P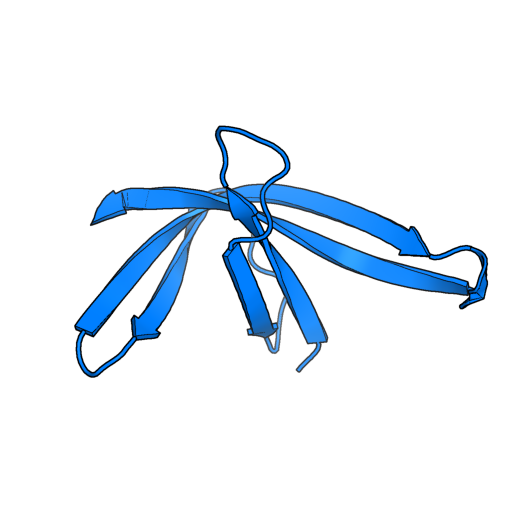rotein AF-A0A1D8A8G6-F1 (afdb_monomer)

Radius of gyration: 12.06 Å; Cα contacts (8 Å, |Δi|>4): 145; chains: 1; bounding box: 28×20×34 Å

Secondary structure (DSSP, 8-state):
-EEEEEEETTSS-EEEEEEESS---TT-EEEEEETTEEEEEEEEEEEEEEETTTTEEEEEEEEEE--

Nearest PDB structures (foldseek):
  2p3c-assembly1_B  TM=4.133E-01  e=9.178E-01  Human immunodeficiency virus 1
  3mfa-assembly1_A  TM=3.278E-01  e=1.242E+00  Thermopolyspora flexuosa
  7zq0-assembly1_A  TM=3.202E-01  e=7.166E+00  Fusarium haematococcum
  5jrn-assembly1_A  TM=3.091E-01  e=7.166E+00  Fusarium oxysporum f. sp. vasinfectum 25433
  1igo-assembly2_B  TM=2.376E-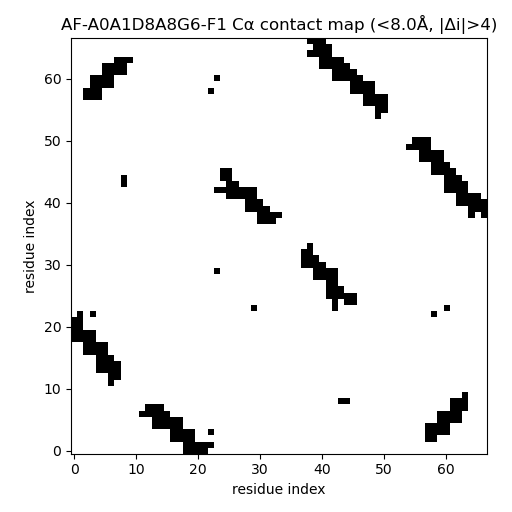01  e=2.894E+00  Bacillus subtilis

Sequence (67 aa):
MAQVEIYDGEGDQLLFTGGFDFLPRVGESIARDADGYFHYYEVIDVWHREEPEAGRFQPCLAVKIID

Solvent-accessible surface area (backbone atoms only — not comparable to full-atom values): 3976 Å² total; per-residue (Å²): 104,54,68,31,42,34,23,40,63,91,48,96,48,77,74,50,74,46,75,32,88,62,86,81,50,68,76,40,75,50,77,42,82,55,98,90,40,74,42,34,28,36,26,72,40,73,53,66,48,78,38,79,93,75,75,41,72,44,42,36,33,25,28,41,80,78,92

Foldseek 3Di:
DAWEFEAAQVDPDTPDIDDDPDDDDAQDKDWDDDPNDIWIWGFHDWDWDQDPVVRDTHIYTHIYTPD

Structure (mmCIF, N/CA/C/O backbone):
data_AF-A0A1D8A8G6-F1
#
_entry.id   AF-A0A1D8A8G6-F1
#
loop_
_atom_site.group_PDB
_atom_site.id
_atom_site.type_symbol
_atom_site.label_atom_id
_atom_site.label_alt_id
_atom_site.label_comp_id
_atom_site.label_asym_id
_atom_site.label_entity_id
_atom_site.label_seq_id
_atom_site.pdbx_PDB_ins_code
_atom_site.Cartn_x
_atom_site.Cartn_y
_atom_site.Cartn_z
_atom_site.occupancy
_atom_site.B_iso_or_equiv
_atom_site.auth_seq_id
_atom_site.auth_comp_id
_atom_site.auth_asym_id
_atom_site.auth_atom_id
_atom_site.pdbx_PDB_model_num
ATOM 1 N N . MET A 1 1 ? -14.206 -3.501 -4.509 1.00 77.88 1 MET A N 1
ATOM 2 C CA . MET A 1 1 ? -12.806 -3.089 -4.312 1.00 77.88 1 MET A CA 1
ATOM 3 C C . MET A 1 1 ? -12.739 -2.050 -3.209 1.00 77.88 1 MET A C 1
ATOM 5 O O . MET A 1 1 ? -13.442 -1.045 -3.294 1.00 77.88 1 MET A O 1
ATOM 9 N N . ALA A 1 2 ? -11.963 -2.318 -2.164 1.00 86.12 2 ALA A N 1
ATOM 10 C CA . ALA A 1 2 ? -11.654 -1.332 -1.138 1.00 86.12 2 ALA A CA 1
ATOM 11 C C . ALA A 1 2 ? -10.714 -0.275 -1.730 1.00 86.12 2 ALA A C 1
ATOM 13 O O . ALA A 1 2 ? -9.796 -0.619 -2.475 1.00 86.12 2 ALA A O 1
ATOM 14 N N . GLN A 1 3 ? -10.969 0.996 -1.426 1.00 95.00 3 GLN A N 1
ATOM 15 C CA . GLN A 1 3 ? -10.056 2.084 -1.762 1.00 95.00 3 GLN A CA 1
ATOM 16 C C . GLN A 1 3 ? -8.960 2.119 -0.708 1.00 95.00 3 GLN A C 1
ATOM 18 O O . GLN A 1 3 ? -9.266 2.196 0.480 1.00 95.00 3 GLN A O 1
ATOM 23 N N . VAL A 1 4 ? -7.712 2.037 -1.143 1.00 96.06 4 VAL A N 1
ATOM 24 C CA . VAL A 1 4 ? -6.526 2.008 -0.291 1.00 96.06 4 VAL A CA 1
ATOM 25 C C . VAL A 1 4 ? -5.676 3.220 -0.634 1.00 96.06 4 VAL A C 1
ATOM 27 O O . VAL A 1 4 ? -5.453 3.493 -1.811 1.00 96.06 4 VAL A O 1
ATOM 30 N N . GLU A 1 5 ? -5.230 3.959 0.373 1.00 96.25 5 GLU A N 1
ATOM 31 C CA . GLU A 1 5 ? -4.301 5.076 0.200 1.00 96.25 5 GLU A CA 1
ATOM 32 C C . GLU A 1 5 ? -2.862 4.549 0.173 1.00 96.25 5 GLU A C 1
ATOM 34 O O . GLU A 1 5 ? -2.489 3.725 1.005 1.00 96.25 5 GLU A O 1
ATOM 39 N N . ILE A 1 6 ? -2.058 4.995 -0.788 1.00 96.69 6 ILE A N 1
ATOM 40 C CA . ILE A 1 6 ? -0.682 4.539 -0.986 1.00 96.69 6 ILE A CA 1
ATOM 41 C C . ILE A 1 6 ? 0.256 5.717 -0.758 1.00 96.69 6 ILE A C 1
ATOM 43 O O . ILE A 1 6 ? 0.155 6.738 -1.440 1.00 96.69 6 ILE A O 1
ATOM 47 N N . TYR A 1 7 ? 1.165 5.550 0.191 1.00 96.94 7 TYR A N 1
ATOM 48 C CA . TYR A 1 7 ? 2.126 6.535 0.661 1.00 96.94 7 TYR A CA 1
ATOM 49 C C . TYR A 1 7 ? 3.552 6.148 0.283 1.00 96.94 7 TYR A C 1
ATOM 51 O O . TYR A 1 7 ? 3.864 4.968 0.109 1.00 96.94 7 TYR A O 1
ATOM 59 N N . ASP A 1 8 ? 4.413 7.154 0.179 1.00 95.12 8 ASP A N 1
ATOM 60 C CA . ASP A 1 8 ? 5.854 6.953 0.079 1.00 95.12 8 ASP A CA 1
ATOM 61 C C . ASP A 1 8 ? 6.398 6.309 1.365 1.00 95.12 8 ASP A C 1
ATOM 63 O O . ASP A 1 8 ? 5.973 6.623 2.471 1.00 95.12 8 ASP A O 1
ATOM 67 N N . GLY A 1 9 ? 7.337 5.380 1.232 1.00 89.75 9 GLY A N 1
ATOM 68 C CA . GLY A 1 9 ? 7.987 4.722 2.358 1.00 89.75 9 GLY A CA 1
ATOM 69 C C . GLY A 1 9 ? 8.948 5.623 3.128 1.00 89.75 9 GLY A C 1
ATOM 70 O O . GLY A 1 9 ? 9.261 5.337 4.283 1.00 89.75 9 GLY A O 1
ATOM 71 N N . GLU A 1 10 ? 9.413 6.705 2.503 1.00 81.94 10 GLU A N 1
ATOM 72 C CA . GLU A 1 10 ? 10.343 7.659 3.111 1.00 81.94 10 GLU A CA 1
ATOM 73 C C . GLU A 1 10 ? 9.641 8.849 3.800 1.00 81.94 10 GLU A C 1
ATOM 75 O O . GLU A 1 10 ? 10.311 9.659 4.446 1.00 81.94 10 GLU A O 1
ATOM 80 N N . GLY A 1 11 ? 8.304 8.955 3.739 1.00 73.38 11 GLY A N 1
ATOM 81 C CA . GLY A 1 11 ? 7.562 10.011 4.438 1.00 73.38 11 GLY A CA 1
ATOM 82 C C . GLY A 1 11 ? 6.036 9.951 4.301 1.00 73.38 11 GLY A C 1
ATOM 83 O O . GLY A 1 11 ? 5.482 9.113 3.609 1.00 73.38 11 GLY A O 1
ATOM 84 N N . ASP A 1 12 ? 5.325 10.901 4.915 1.00 81.88 12 ASP A N 1
ATOM 85 C CA . ASP A 1 12 ? 3.847 10.922 4.963 1.00 81.88 12 ASP A CA 1
ATOM 86 C C . ASP A 1 12 ? 3.175 11.406 3.655 1.00 81.88 12 ASP A C 1
ATOM 88 O O . ASP A 1 12 ? 2.029 11.868 3.649 1.00 81.88 12 ASP A O 1
ATOM 92 N N . GLN A 1 13 ? 3.881 11.348 2.523 1.00 93.94 13 GLN A N 1
ATOM 93 C CA . GLN A 1 13 ? 3.365 11.830 1.246 1.00 93.94 13 GLN A CA 1
ATOM 94 C C . GLN A 1 13 ? 2.444 10.792 0.601 1.00 93.94 13 GLN A C 1
ATOM 96 O O . GLN A 1 13 ? 2.880 9.707 0.222 1.00 93.94 13 GLN A O 1
ATOM 101 N N . LEU A 1 14 ? 1.177 11.164 0.396 1.00 95.56 14 LEU A N 1
ATOM 102 C CA . LEU A 1 14 ? 0.243 10.375 -0.404 1.00 95.56 14 LEU A CA 1
ATOM 103 C C . LEU A 1 14 ? 0.675 10.398 -1.878 1.00 95.56 14 LEU A C 1
ATOM 105 O O . LEU A 1 14 ? 0.752 11.460 -2.497 1.00 95.56 14 LEU 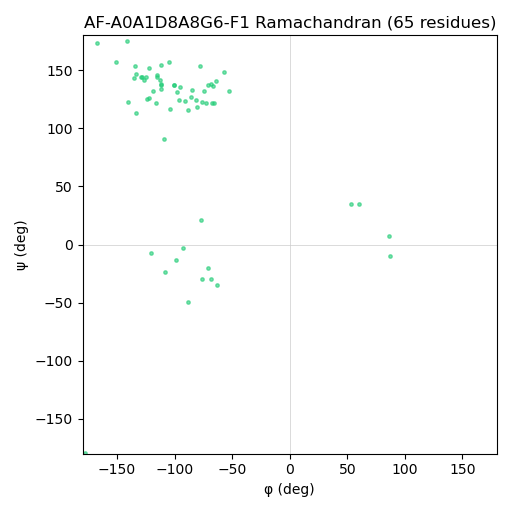A O 1
ATOM 109 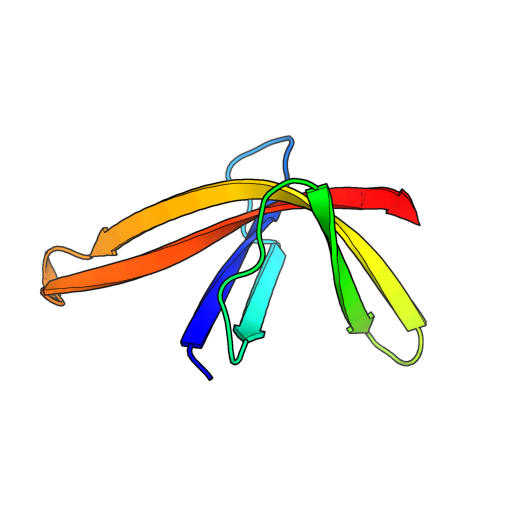N N . LEU A 1 15 ? 0.918 9.221 -2.446 1.00 94.50 15 LEU A N 1
ATOM 110 C CA . LEU A 1 15 ? 1.279 9.048 -3.850 1.00 94.50 15 LEU A CA 1
ATOM 111 C C . LEU A 1 15 ? 0.033 8.908 -4.728 1.00 94.50 15 LEU A C 1
ATOM 113 O O . LEU A 1 15 ? -0.073 9.551 -5.774 1.00 94.50 15 LEU A O 1
ATOM 117 N N . PHE A 1 16 ? -0.890 8.027 -4.335 1.00 94.94 16 PHE A N 1
ATOM 118 C CA . PHE A 1 16 ? -2.140 7.756 -5.049 1.00 94.94 16 PHE A CA 1
ATOM 119 C C . PHE A 1 16 ? -3.112 6.928 -4.200 1.00 94.94 16 PHE A C 1
ATOM 121 O O . PHE A 1 16 ? -2.766 6.438 -3.129 1.00 94.94 16 PHE A O 1
ATOM 128 N N . THR A 1 17 ? -4.330 6.740 -4.708 1.00 95.94 17 THR A N 1
ATOM 129 C CA . THR A 1 17 ? -5.315 5.792 -4.169 1.00 95.94 17 THR A CA 1
ATOM 130 C C . THR A 1 17 ? -5.516 4.660 -5.173 1.00 95.94 17 THR A C 1
ATOM 132 O O . THR A 1 17 ? -5.584 4.903 -6.379 1.00 95.94 17 THR A O 1
ATOM 135 N N . GLY A 1 18 ? -5.594 3.423 -4.687 1.00 94.88 18 GLY A N 1
ATOM 136 C CA . GLY A 1 18 ? -5.778 2.224 -5.500 1.00 94.88 18 GLY A CA 1
ATOM 137 C C . GLY A 1 18 ? -6.984 1.409 -5.049 1.00 94.88 18 GLY A C 1
ATOM 138 O O . GLY A 1 18 ? -7.278 1.313 -3.858 1.00 94.88 18 GLY A O 1
ATOM 139 N N . GLY A 1 19 ? -7.688 0.808 -6.008 1.00 95.69 19 GLY A N 1
ATOM 140 C CA . GLY A 1 19 ? -8.762 -0.139 -5.732 1.00 95.69 19 GLY A CA 1
ATOM 141 C C . GLY A 1 19 ? -8.219 -1.561 -5.663 1.00 95.69 19 GLY A C 1
ATOM 142 O O . GLY A 1 19 ? -7.650 -2.036 -6.642 1.00 95.69 19 GLY A O 1
ATOM 143 N N . PHE A 1 20 ? -8.447 -2.256 -4.550 1.00 94.31 20 PHE A N 1
ATOM 144 C CA . PHE A 1 20 ? -8.028 -3.649 -4.382 1.00 94.31 20 PHE A CA 1
ATOM 145 C C . PHE A 1 20 ? -9.189 -4.533 -3.918 1.00 94.31 20 PHE A C 1
ATOM 147 O O . PHE A 1 20 ? -10.044 -4.106 -3.139 1.00 94.31 20 PHE A O 1
ATOM 154 N N . ASP A 1 21 ? -9.240 -5.776 -4.396 1.00 94.06 21 ASP A N 1
ATOM 155 C CA . ASP A 1 21 ? -10.194 -6.774 -3.886 1.00 94.06 21 ASP A CA 1
ATOM 156 C C . ASP A 1 21 ? -9.770 -7.330 -2.524 1.00 94.06 21 ASP A C 1
ATOM 158 O O . ASP A 1 21 ? -10.616 -7.651 -1.691 1.00 94.06 21 ASP A O 1
ATOM 162 N N . PHE A 1 22 ? -8.461 -7.367 -2.275 1.00 92.00 22 PHE A N 1
ATOM 163 C CA . PHE A 1 22 ? -7.853 -7.749 -1.008 1.00 92.00 22 PHE A CA 1
ATOM 164 C C . PHE A 1 22 ? -6.754 -6.756 -0.660 1.00 92.00 22 PHE A C 1
ATOM 166 O O . PHE A 1 22 ? -6.052 -6.288 -1.552 1.00 92.00 22 PHE A O 1
ATOM 173 N N . LEU A 1 23 ? -6.602 -6.440 0.625 1.00 94.88 23 LEU A N 1
ATOM 174 C CA . LEU A 1 23 ? -5.555 -5.533 1.077 1.00 94.88 23 LEU A CA 1
ATOM 175 C C . LEU A 1 23 ? -4.172 -6.170 0.835 1.00 94.88 23 LEU A C 1
ATOM 177 O O . LEU A 1 23 ? -3.937 -7.263 1.367 1.00 94.88 23 LEU A O 1
ATOM 181 N N . PRO A 1 24 ? -3.281 -5.514 0.067 1.00 95.75 24 PRO A N 1
ATOM 182 C CA . PRO A 1 24 ? -1.911 -5.977 -0.115 1.00 95.75 24 PRO A CA 1
ATOM 183 C C . PRO A 1 24 ? -1.161 -6.114 1.213 1.00 95.75 24 PRO A C 1
ATOM 185 O O . PRO A 1 24 ? -1.411 -5.372 2.166 1.00 95.75 24 PRO A O 1
ATOM 188 N N . ARG A 1 25 ? -0.236 -7.072 1.278 1.00 96.56 25 ARG A N 1
ATOM 189 C CA . ARG A 1 25 ? 0.584 -7.365 2.462 1.00 96.56 25 ARG A CA 1
ATOM 190 C C . ARG A 1 25 ? 2.009 -6.860 2.289 1.00 96.56 25 ARG A C 1
ATOM 192 O O . ARG A 1 25 ? 2.504 -6.744 1.175 1.00 96.56 25 ARG A O 1
ATOM 199 N N . VAL A 1 26 ? 2.695 -6.640 3.409 1.00 97.62 26 VAL A N 1
ATOM 200 C CA . VAL A 1 26 ? 4.133 -6.334 3.416 1.00 97.62 26 VAL A CA 1
ATOM 201 C C . VAL A 1 26 ? 4.913 -7.394 2.628 1.00 97.62 26 VAL A C 1
ATOM 203 O O . VAL A 1 26 ? 4.713 -8.594 2.826 1.00 97.62 26 VAL A O 1
ATOM 206 N N . GLY A 1 27 ? 5.795 -6.935 1.742 1.00 97.00 27 GLY A N 1
ATOM 207 C CA . GLY A 1 27 ? 6.595 -7.740 0.821 1.00 97.00 27 GLY A CA 1
ATOM 208 C C . GLY A 1 27 ? 5.908 -8.067 -0.508 1.00 97.00 27 GLY A C 1
ATOM 209 O O . GLY A 1 27 ? 6.570 -8.569 -1.414 1.00 97.00 27 GLY A O 1
ATOM 210 N N . GLU A 1 28 ? 4.608 -7.794 -0.661 1.00 97.19 28 GLU A N 1
ATOM 211 C CA . GLU A 1 28 ? 3.930 -7.934 -1.952 1.00 97.19 28 GLU A CA 1
ATOM 212 C C . GLU A 1 28 ? 4.252 -6.756 -2.875 1.00 97.19 28 GLU A C 1
ATOM 214 O O . GLU A 1 28 ? 4.553 -5.645 -2.432 1.00 97.19 28 GLU A O 1
ATOM 219 N N . SER A 1 29 ? 4.170 -7.000 -4.183 1.00 95.56 29 SER A N 1
ATOM 220 C CA . SER A 1 29 ? 4.361 -5.970 -5.199 1.00 95.56 29 SER A CA 1
ATOM 221 C C . SER A 1 29 ? 3.024 -5.469 -5.728 1.00 95.56 29 SER A C 1
ATOM 223 O O . SER A 1 29 ? 2.131 -6.261 -6.034 1.00 95.56 29 SER A O 1
ATOM 225 N N . ILE A 1 30 ? 2.911 -4.156 -5.901 1.00 94.88 30 ILE A N 1
ATOM 226 C CA . ILE A 1 30 ? 1.808 -3.519 -6.618 1.00 94.88 30 ILE A CA 1
ATOM 227 C C . ILE A 1 30 ? 2.339 -2.883 -7.901 1.00 94.88 30 ILE A C 1
ATOM 229 O O . ILE A 1 30 ? 3.430 -2.315 -7.925 1.00 94.88 30 ILE A O 1
ATOM 233 N N . ALA A 1 31 ? 1.556 -2.984 -8.971 1.00 94.19 31 ALA A N 1
ATOM 234 C CA . ALA A 1 31 ? 1.843 -2.336 -10.241 1.00 94.19 31 ALA A CA 1
ATOM 235 C C . ALA A 1 31 ? 0.809 -1.239 -10.489 1.00 94.19 31 ALA A C 1
ATOM 237 O O . ALA A 1 31 ? -0.388 -1.444 -10.270 1.00 94.19 31 ALA A O 1
ATOM 238 N N . ARG A 1 32 ? 1.269 -0.087 -10.969 1.00 93.50 32 ARG A N 1
ATOM 239 C CA . ARG A 1 32 ? 0.412 1.026 -11.372 1.00 93.50 32 ARG A CA 1
ATOM 240 C C . ARG A 1 32 ? 0.711 1.395 -12.815 1.00 93.50 32 ARG A C 1
ATOM 242 O O . ARG A 1 32 ? 1.853 1.699 -13.134 1.00 93.50 32 ARG A O 1
ATOM 249 N N . ASP A 1 33 ? -0.323 1.408 -13.648 1.00 91.81 33 ASP A N 1
ATOM 250 C CA . ASP A 1 33 ? -0.260 2.017 -14.977 1.00 91.81 33 ASP A CA 1
ATOM 251 C C . ASP A 1 33 ? -0.328 3.546 -14.834 1.00 91.81 33 ASP A C 1
ATOM 253 O O . ASP A 1 33 ? -1.258 4.085 -14.218 1.00 91.81 33 ASP A O 1
ATOM 257 N N . ALA A 1 34 ? 0.681 4.232 -15.359 1.00 87.44 34 ALA A N 1
ATOM 258 C CA . ALA A 1 34 ? 0.729 5.675 -15.507 1.00 87.44 34 ALA A CA 1
ATOM 259 C C . ALA A 1 34 ? 1.214 6.009 -16.923 1.00 87.44 34 ALA A C 1
ATOM 261 O O . ALA A 1 34 ? 2.357 5.739 -17.288 1.00 87.44 34 ALA A O 1
ATOM 262 N N . ASP A 1 35 ? 0.324 6.594 -17.726 1.00 85.06 35 ASP A N 1
ATOM 263 C CA . ASP A 1 35 ? 0.609 7.064 -19.086 1.00 85.06 35 ASP A CA 1
ATOM 264 C C . ASP A 1 35 ? 1.240 6.000 -20.011 1.00 85.06 35 ASP A C 1
ATOM 266 O O . ASP A 1 35 ? 2.059 6.312 -20.879 1.00 85.06 35 ASP A O 1
ATOM 270 N N . GLY A 1 36 ? 0.838 4.732 -19.854 1.00 86.25 36 GLY A N 1
ATOM 271 C CA . GLY A 1 36 ? 1.310 3.621 -20.683 1.00 86.25 36 GLY A CA 1
ATOM 272 C C . GLY A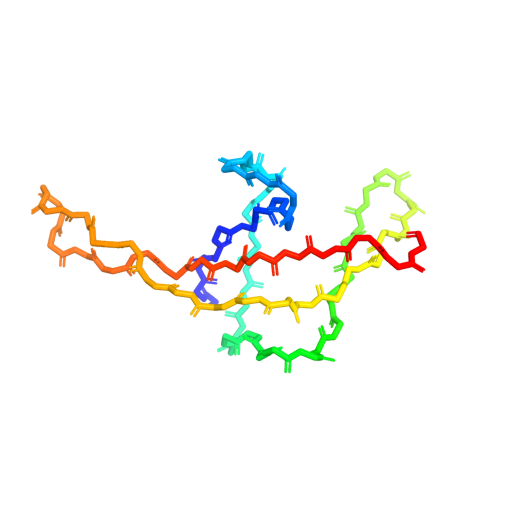 1 36 ? 2.616 2.982 -20.207 1.00 86.25 36 GLY A C 1
ATOM 273 O O . GLY A 1 36 ? 3.150 2.114 -20.900 1.00 86.25 36 GLY A O 1
ATOM 274 N N . TYR A 1 37 ? 3.110 3.377 -19.032 1.00 85.56 37 TYR A N 1
ATOM 275 C CA . TYR A 1 37 ? 4.219 2.735 -18.334 1.00 85.56 37 TYR A CA 1
ATOM 276 C C . TYR A 1 37 ? 3.734 2.128 -17.020 1.00 85.56 37 TYR A C 1
ATOM 278 O O . TYR A 1 37 ? 2.851 2.668 -16.354 1.00 85.56 37 TYR A O 1
ATOM 286 N N . PHE A 1 38 ? 4.331 1.003 -16.633 1.00 91.06 38 PHE A N 1
ATOM 287 C CA . PHE A 1 38 ? 4.084 0.404 -15.329 1.00 91.06 38 PHE A CA 1
ATOM 288 C C . PHE A 1 38 ? 5.164 0.837 -14.348 1.00 91.06 38 PHE A C 1
ATOM 290 O O . PHE A 1 38 ? 6.344 0.605 -14.591 1.00 91.06 38 PHE A O 1
ATOM 297 N N . HIS A 1 39 ? 4.735 1.421 -13.234 1.00 92.62 39 HIS A N 1
ATOM 298 C CA . HIS A 1 39 ? 5.569 1.602 -12.054 1.00 92.62 39 HIS A CA 1
ATOM 299 C C . HIS A 1 39 ? 5.327 0.455 -11.088 1.00 92.62 39 HIS A C 1
ATOM 301 O O . HIS A 1 39 ? 4.172 0.086 -10.830 1.00 92.62 39 HIS A O 1
ATOM 307 N N . TYR A 1 40 ? 6.411 -0.079 -10.538 1.00 94.69 40 TYR A N 1
ATOM 308 C CA . TYR A 1 40 ? 6.355 -1.189 -9.603 1.00 94.69 40 TYR A CA 1
ATOM 309 C C . TYR A 1 40 ? 6.782 -0.725 -8.221 1.00 94.69 40 TYR A C 1
ATOM 311 O O . TYR A 1 40 ? 7.801 -0.055 -8.043 1.00 94.69 40 TYR A O 1
ATOM 319 N N . TYR A 1 41 ? 5.996 -1.120 -7.227 1.00 95.75 41 TYR A N 1
ATOM 320 C CA . TYR A 1 41 ? 6.253 -0.784 -5.839 1.00 95.75 41 TYR A CA 1
ATOM 321 C C . TYR A 1 41 ? 6.203 -2.036 -4.975 1.00 95.75 41 TYR A C 1
ATOM 323 O O . TYR A 1 41 ? 5.374 -2.916 -5.200 1.00 95.75 41 TYR A O 1
ATOM 331 N N . GLU A 1 42 ? 7.058 -2.100 -3.964 1.00 97.31 42 GLU A N 1
ATOM 332 C CA . GLU A 1 42 ? 6.990 -3.100 -2.900 1.00 97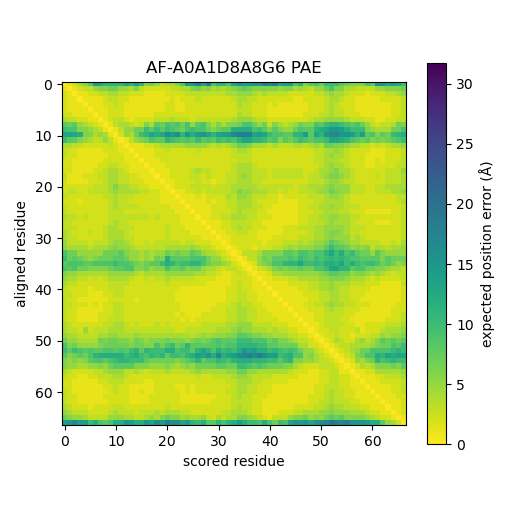.31 42 GLU A CA 1
ATOM 333 C C . GLU A 1 42 ? 6.297 -2.486 -1.685 1.00 97.31 42 GLU A C 1
ATOM 335 O O . GLU A 1 42 ? 6.661 -1.394 -1.246 1.00 97.31 42 GLU A O 1
ATOM 340 N N . VAL A 1 43 ? 5.312 -3.192 -1.133 1.00 97.50 43 VAL A N 1
ATOM 341 C CA . VAL A 1 43 ? 4.636 -2.804 0.107 1.00 97.50 43 VAL A CA 1
ATOM 342 C C . VAL A 1 43 ? 5.578 -3.035 1.277 1.00 97.50 43 VAL A C 1
ATOM 344 O O . VAL A 1 43 ? 6.011 -4.160 1.517 1.00 97.50 43 VAL A O 1
ATOM 347 N N . ILE A 1 44 ? 5.872 -1.982 2.032 1.00 97.50 44 ILE A N 1
ATOM 348 C CA . ILE A 1 44 ? 6.776 -2.049 3.184 1.00 97.50 44 ILE A CA 1
ATOM 349 C C . ILE A 1 44 ? 6.046 -1.921 4.522 1.00 97.50 44 ILE A C 1
ATOM 351 O O . ILE A 1 44 ? 6.553 -2.423 5.521 1.00 97.50 44 ILE A O 1
ATOM 355 N N . ASP A 1 45 ? 4.857 -1.311 4.542 1.00 97.25 45 ASP A N 1
ATOM 356 C CA . ASP A 1 45 ? 4.016 -1.226 5.739 1.00 97.25 45 ASP A CA 1
ATOM 357 C C . ASP A 1 45 ? 2.521 -1.149 5.392 1.00 97.25 45 ASP A C 1
ATOM 359 O O . ASP A 1 45 ? 2.146 -0.758 4.282 1.00 97.25 45 ASP A O 1
ATOM 363 N N . VAL A 1 46 ? 1.673 -1.535 6.348 1.00 96.31 46 VAL A N 1
ATOM 364 C CA . VAL A 1 46 ? 0.209 -1.567 6.232 1.00 96.31 46 VAL A CA 1
ATOM 365 C C . VAL A 1 46 ? -0.422 -1.092 7.539 1.00 96.31 46 VAL A C 1
ATOM 367 O O . VAL A 1 46 ? -0.244 -1.714 8.586 1.00 96.31 46 VAL A O 1
ATOM 370 N N . TRP A 1 47 ? -1.245 -0.046 7.478 1.00 95.81 47 TRP A N 1
ATOM 371 C CA . TRP A 1 47 ? -1.989 0.455 8.638 1.00 95.81 47 TRP A CA 1
ATOM 372 C C . TRP A 1 47 ? -3.399 0.904 8.257 1.00 95.81 47 TRP A C 1
ATOM 374 O O . TRP A 1 47 ? -3.798 0.897 7.094 1.00 95.81 47 TRP A O 1
ATOM 384 N N . HIS A 1 48 ? -4.180 1.275 9.269 1.00 94.50 48 HIS A N 1
ATOM 385 C CA . HIS A 1 48 ? -5.495 1.875 9.084 1.00 94.50 48 HIS A CA 1
ATOM 386 C C . HIS A 1 48 ? -5.513 3.234 9.771 1.00 94.50 48 HIS A C 1
ATOM 388 O O . HIS A 1 48 ? -5.215 3.326 10.963 1.00 94.50 48 HIS A O 1
ATOM 394 N N . ARG A 1 49 ? -5.878 4.280 9.031 1.00 93.00 49 ARG A N 1
ATOM 395 C CA . ARG A 1 49 ? -6.166 5.592 9.608 1.00 93.00 49 ARG A CA 1
ATOM 396 C C . ARG A 1 49 ? -7.625 5.619 10.044 1.00 93.00 49 ARG A C 1
ATOM 398 O O . ARG A 1 49 ? -8.520 5.312 9.258 1.00 93.00 49 ARG A O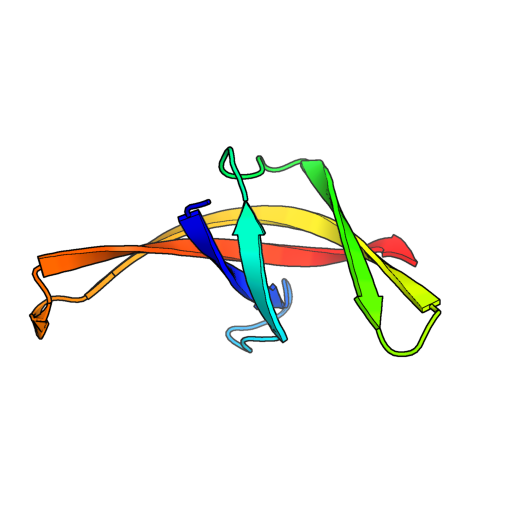 1
ATOM 405 N N . GLU A 1 50 ? -7.866 5.971 11.299 1.00 93.62 50 GLU A N 1
ATOM 406 C CA . GLU A 1 50 ? -9.220 6.247 11.771 1.00 93.62 50 GLU A CA 1
ATOM 407 C C . GLU A 1 50 ? -9.675 7.605 11.228 1.00 93.62 50 GLU A C 1
ATOM 409 O O . GLU A 1 50 ? -8.940 8.590 11.303 1.00 93.62 50 GLU A O 1
ATOM 414 N N . GLU A 1 51 ? -10.886 7.654 10.679 1.00 90.62 51 GLU A N 1
ATOM 415 C CA . GLU A 1 51 ? -11.566 8.881 10.273 1.00 90.62 51 GLU A CA 1
ATOM 416 C C . GLU A 1 51 ? -12.731 9.129 11.239 1.00 90.62 51 GLU A C 1
ATOM 418 O O . GLU A 1 51 ? -13.839 8.623 11.013 1.00 90.62 51 GLU A O 1
ATOM 423 N N . PRO A 1 52 ? -12.502 9.879 12.338 1.00 84.62 52 PRO A N 1
ATOM 424 C CA . PRO A 1 52 ? -13.440 9.945 13.458 1.00 84.62 52 PRO A CA 1
ATOM 425 C C . PRO A 1 52 ? -14.786 10.554 13.062 1.00 84.62 52 PRO A C 1
ATOM 427 O O . PRO A 1 52 ? -15.832 10.119 13.535 1.00 84.62 52 PRO A O 1
ATOM 430 N N . GLU A 1 53 ? -14.770 11.533 12.155 1.00 87.12 53 GLU A N 1
ATOM 431 C CA . GLU A 1 53 ? -15.977 12.213 11.673 1.00 87.12 53 GLU A CA 1
ATOM 432 C C . GLU A 1 53 ? -16.873 11.294 10.831 1.00 87.12 53 GLU A C 1
ATOM 434 O O . GLU A 1 53 ? -18.094 11.449 10.821 1.00 87.12 53 GLU A O 1
ATOM 439 N N . ALA A 1 54 ? -16.276 10.318 10.143 1.00 84.56 54 ALA A N 1
ATOM 440 C CA . ALA A 1 54 ? -16.984 9.371 9.289 1.00 84.56 54 ALA A CA 1
ATOM 441 C C . ALA A 1 54 ? -17.252 8.022 9.977 1.00 84.56 54 ALA A C 1
ATOM 443 O O . ALA A 1 54 ? -18.028 7.220 9.451 1.00 84.56 54 ALA A O 1
ATOM 444 N N . GLY A 1 55 ? -16.606 7.753 11.119 1.00 87.44 55 GLY A N 1
ATOM 445 C CA . GLY A 1 55 ? -16.636 6.455 11.793 1.00 87.44 55 GLY A CA 1
ATOM 446 C C . GLY A 1 55 ? -16.086 5.324 10.916 1.00 87.44 55 GLY A C 1
ATOM 447 O O . GLY A 1 55 ? -16.625 4.217 10.929 1.00 87.44 55 GLY A O 1
ATOM 448 N N . ARG A 1 56 ? -15.073 5.612 10.088 1.00 90.19 56 ARG A N 1
ATOM 449 C CA . ARG A 1 56 ? -14.505 4.676 9.103 1.00 90.19 56 ARG A CA 1
ATOM 450 C C . ARG A 1 56 ? -13.017 4.459 9.344 1.00 90.19 56 ARG A C 1
ATOM 452 O O . ARG A 1 56 ? -12.324 5.343 9.833 1.00 90.19 56 ARG A O 1
ATOM 459 N N . PHE A 1 57 ? -12.540 3.282 8.952 1.00 91.62 57 PHE A N 1
ATOM 460 C CA . PHE A 1 57 ? -11.116 2.973 8.874 1.00 91.62 57 PHE A CA 1
ATOM 461 C C . PHE A 1 57 ? -10.689 3.005 7.414 1.00 91.62 57 PHE A C 1
ATOM 463 O O . PHE A 1 57 ? -11.166 2.200 6.612 1.00 91.62 57 PHE A O 1
ATOM 470 N N . GLN A 1 58 ? -9.800 3.934 7.084 1.00 94.25 58 GLN A N 1
ATOM 471 C CA . GLN A 1 58 ? -9.203 4.042 5.764 1.00 94.25 58 GLN A CA 1
ATOM 472 C C . GLN A 1 58 ? -7.949 3.157 5.729 1.00 94.25 58 GLN A C 1
ATOM 474 O O . GLN A 1 58 ? -7.017 3.411 6.496 1.00 94.25 58 GLN A O 1
ATOM 479 N N . PRO A 1 59 ? -7.907 2.092 4.907 1.00 95.44 59 PRO A N 1
ATOM 480 C CA . PRO A 1 59 ? -6.693 1.303 4.745 1.00 95.44 59 PRO A CA 1
ATOM 481 C C . PRO A 1 59 ? -5.618 2.113 4.015 1.00 95.44 59 PRO A C 1
ATOM 483 O O . PRO A 1 59 ? -5.902 2.794 3.020 1.00 95.44 59 PRO A O 1
ATOM 486 N N . CYS A 1 60 ? -4.387 1.995 4.500 1.00 95.81 60 CYS A N 1
ATOM 487 C CA . CYS A 1 60 ? -3.220 2.707 4.004 1.00 95.81 60 CYS A CA 1
ATOM 488 C C . CYS A 1 60 ? -2.035 1.742 3.834 1.00 95.81 60 CYS A C 1
ATOM 490 O O . CYS A 1 60 ? -1.882 0.789 4.604 1.00 95.81 60 CYS A O 1
ATOM 492 N N . LEU A 1 61 ? -1.195 2.005 2.835 1.00 96.69 61 LEU A N 1
ATOM 493 C CA . LEU A 1 61 ? 0.046 1.282 2.559 1.00 96.69 61 LEU A CA 1
ATOM 494 C C . LEU A 1 61 ? 1.200 2.271 2.462 1.00 96.69 61 LEU A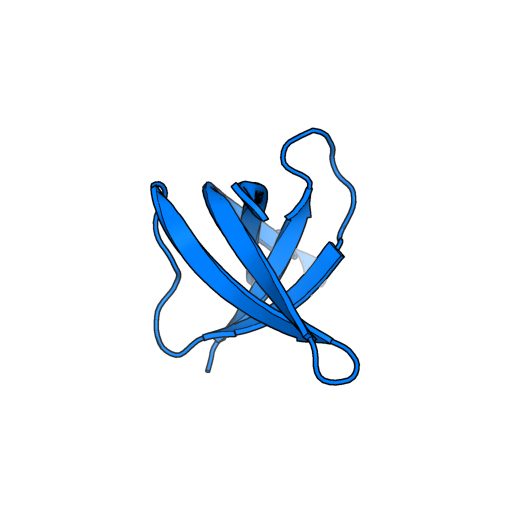 C 1
ATOM 496 O O . LEU A 1 61 ? 1.040 3.318 1.839 1.00 96.69 61 LEU A O 1
ATOM 500 N N . ALA A 1 62 ? 2.369 1.899 2.971 1.00 97.00 62 ALA A N 1
ATOM 501 C CA . ALA A 1 62 ? 3.628 2.534 2.600 1.00 97.00 62 ALA A CA 1
ATOM 502 C C . ALA A 1 62 ? 4.325 1.640 1.588 1.00 97.00 62 ALA A C 1
ATOM 504 O O . ALA A 1 62 ? 4.355 0.412 1.747 1.00 97.00 62 ALA A O 1
ATOM 505 N N . VAL A 1 63 ? 4.887 2.248 0.551 1.00 96.88 63 VAL A N 1
ATOM 506 C CA . VAL A 1 63 ? 5.554 1.516 -0.520 1.00 96.88 63 VAL A CA 1
ATOM 507 C C . VAL A 1 63 ? 6.888 2.150 -0.881 1.00 96.88 63 VAL A C 1
ATOM 509 O O . VAL A 1 63 ? 7.070 3.354 -0.748 1.00 96.88 63 VAL A O 1
ATOM 512 N 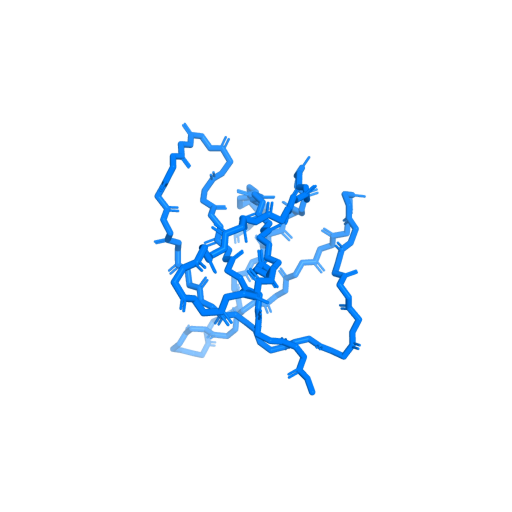N . LYS A 1 64 ? 7.812 1.345 -1.399 1.00 96.06 64 LYS A N 1
ATOM 513 C CA . LYS A 1 64 ? 9.039 1.836 -2.043 1.00 96.06 64 LYS A CA 1
ATOM 514 C C . LYS A 1 64 ? 9.028 1.465 -3.522 1.00 96.06 64 LYS A C 1
ATOM 516 O O . LYS A 1 64 ? 8.539 0.392 -3.880 1.00 96.06 64 LYS A O 1
ATOM 521 N N . ILE A 1 65 ? 9.567 2.337 -4.370 1.00 93.50 65 ILE A N 1
ATOM 522 C CA . ILE A 1 65 ? 9.753 2.050 -5.799 1.00 93.50 65 ILE A CA 1
ATOM 523 C C . ILE A 1 65 ? 10.792 0.937 -5.943 1.00 93.50 65 ILE A C 1
ATOM 525 O O . ILE A 1 65 ? 11.817 0.947 -5.259 1.00 93.50 65 ILE A O 1
ATOM 529 N N . ILE A 1 66 ? 10.514 -0.018 -6.826 1.00 93.06 66 ILE A N 1
ATOM 530 C CA . ILE A 1 66 ? 11.444 -1.101 -7.164 1.00 93.06 66 ILE A CA 1
ATOM 531 C C . ILE A 1 66 ? 11.827 -1.130 -8.652 1.00 93.06 66 ILE A C 1
ATOM 533 O O . ILE A 1 66 ? 12.739 -1.883 -8.991 1.00 93.06 66 ILE A O 1
ATOM 537 N N . ASP A 1 67 ? 11.183 -0.303 -9.491 1.00 74.19 67 ASP A N 1
ATOM 538 C CA . ASP A 1 67 ? 11.550 0.029 -10.883 1.00 74.19 67 ASP A CA 1
ATOM 539 C C . ASP A 1 67 ? 10.765 1.269 -11.370 1.00 74.19 67 ASP A C 1
ATOM 541 O O . ASP A 1 67 ? 9.522 1.302 -11.157 1.00 74.19 67 ASP A O 1
#

Organism: NCBI:txid158500

pLDDT: mean 92.42, std 5.51, range [73.38, 97.62]

Mean predicted aligned error: 3.8 Å